Protein AF-A0A7V4NHK3-F1 (afdb_monomer_lite)

Secondary structure (DSSP, 8-state):
-----SS-HHHHHHHHHHHHHHHHHHHHH-HHHHHHHHHHHHHHIIIIIIHHHHHHHHHHHHHHHHHHHTTHHHHHHHHHHHHHHHHHS--HHHHHHHHHHHHSS-GGGGGG--

Radius of gyration: 23.89 Å; chains: 1; bounding box: 49×42×53 Å

Structure (mmCIF, N/CA/C/O backbone):
data_AF-A0A7V4NHK3-F1
#
_entry.id   AF-A0A7V4NHK3-F1
#
loop_
_atom_site.group_PDB
_atom_site.id
_atom_site.type_symbol
_atom_site.label_atom_id
_atom_site.label_alt_id
_atom_site.label_comp_id
_atom_site.label_asym_id
_atom_site.label_entity_id
_atom_site.label_seq_id
_atom_site.pdbx_PDB_ins_code
_atom_site.Cartn_x
_atom_site.Cartn_y
_atom_site.Cartn_z
_atom_site.occupancy
_atom_site.B_iso_or_equiv
_atom_site.auth_seq_id
_atom_site.auth_comp_id
_atom_site.auth_asym_id
_atom_site.auth_atom_id
_atom_site.pdbx_PDB_model_num
ATOM 1 N N . MET A 1 1 ? 9.778 -30.495 5.369 1.00 47.47 1 MET A N 1
ATOM 2 C CA . MET A 1 1 ? 10.372 -29.774 4.220 1.00 47.47 1 MET A CA 1
ATOM 3 C C . MET A 1 1 ? 10.724 -30.789 3.144 1.00 47.47 1 MET A C 1
ATOM 5 O O . MET A 1 1 ? 11.642 -31.572 3.350 1.00 47.47 1 MET A O 1
ATOM 9 N N . GLN A 1 2 ? 9.967 -30.853 2.046 1.00 50.69 2 GLN A N 1
ATOM 10 C CA . GLN A 1 2 ? 10.333 -31.721 0.923 1.00 50.69 2 GLN A CA 1
ATOM 11 C C . GLN A 1 2 ? 11.611 -31.184 0.262 1.00 50.69 2 GLN A C 1
ATOM 13 O O . GLN A 1 2 ? 11.675 -30.008 -0.092 1.00 50.69 2 GLN A O 1
ATOM 18 N N . LYS A 1 3 ? 12.634 -32.033 0.110 1.00 57.00 3 LYS A N 1
ATOM 19 C CA . LYS A 1 3 ? 13.833 -31.723 -0.680 1.00 57.00 3 LYS A CA 1
ATOM 20 C C . LYS A 1 3 ? 13.435 -31.699 -2.158 1.00 57.00 3 LYS A C 1
ATOM 22 O O . LYS A 1 3 ? 13.491 -32.724 -2.830 1.00 57.00 3 LYS A O 1
ATOM 27 N N . LYS A 1 4 ? 12.980 -30.545 -2.652 1.00 59.25 4 LYS A N 1
ATOM 28 C CA . LYS A 1 4 ? 12.756 -30.335 -4.086 1.00 59.25 4 LYS A CA 1
ATOM 29 C C . LYS A 1 4 ? 14.106 -30.471 -4.794 1.00 59.25 4 LYS A C 1
ATOM 31 O O . LYS A 1 4 ? 15.081 -29.850 -4.376 1.00 59.25 4 LYS A O 1
ATOM 36 N N . HIS A 1 5 ? 14.175 -31.320 -5.819 1.00 62.62 5 HIS A N 1
ATOM 37 C CA . HIS A 1 5 ? 15.389 -31.476 -6.616 1.00 62.62 5 HIS A CA 1
ATOM 38 C C . HIS A 1 5 ? 15.764 -30.111 -7.212 1.00 62.62 5 HIS A C 1
ATOM 40 O O . HIS A 1 5 ? 14.918 -29.455 -7.821 1.00 62.62 5 HIS A O 1
ATOM 46 N N . ILE A 1 6 ? 17.009 -29.675 -6.995 1.00 68.38 6 ILE A N 1
ATOM 47 C CA . ILE A 1 6 ? 17.495 -28.328 -7.351 1.00 68.38 6 ILE A CA 1
ATOM 48 C C . ILE A 1 6 ? 17.290 -28.064 -8.853 1.00 68.38 6 ILE A C 1
ATOM 50 O O . ILE A 1 6 ? 16.865 -26.983 -9.250 1.00 68.38 6 ILE A O 1
ATOM 54 N N . PHE A 1 7 ? 17.486 -29.100 -9.670 1.00 76.06 7 PHE A N 1
ATOM 55 C CA . PHE A 1 7 ? 17.197 -29.103 -11.100 1.00 76.06 7 PHE A CA 1
ATOM 56 C C . PHE A 1 7 ? 15.920 -29.904 -11.381 1.00 76.06 7 PHE A C 1
ATOM 58 O O . PHE A 1 7 ? 15.977 -31.057 -11.805 1.00 76.06 7 PHE A O 1
ATOM 65 N N . SER A 1 8 ? 14.760 -29.324 -11.076 1.00 85.88 8 SER A N 1
ATOM 66 C CA . SER A 1 8 ? 13.460 -29.841 -11.526 1.00 85.88 8 SER A CA 1
ATOM 67 C C . SER A 1 8 ? 13.103 -29.231 -12.884 1.00 85.88 8 SER A C 1
ATOM 69 O O . SER A 1 8 ? 13.405 -28.062 -13.130 1.00 85.88 8 SER A O 1
ATOM 71 N N . LEU A 1 9 ? 12.417 -29.988 -13.748 1.00 88.62 9 LEU A N 1
ATOM 72 C CA . LEU A 1 9 ? 11.876 -29.467 -15.011 1.00 88.62 9 LEU A CA 1
ATOM 73 C C . LEU A 1 9 ? 10.970 -28.250 -14.780 1.00 88.62 9 LEU A C 1
ATOM 75 O O . LEU A 1 9 ? 11.018 -27.297 -15.549 1.00 88.62 9 LEU A O 1
ATOM 79 N N . GLU A 1 10 ? 10.217 -28.234 -13.678 1.00 89.69 10 GLU A N 1
ATOM 80 C CA . GLU A 1 10 ? 9.383 -27.093 -13.284 1.00 89.69 10 GLU A CA 1
ATOM 81 C C . GLU A 1 10 ? 10.200 -25.807 -13.109 1.00 89.69 10 GLU A C 1
ATOM 83 O O . GLU A 1 10 ? 9.762 -24.738 -13.524 1.00 89.69 10 GLU A O 1
ATOM 88 N N . SER A 1 11 ? 11.398 -25.907 -12.520 1.00 89.88 11 SER A N 1
ATOM 89 C CA . SER A 1 11 ? 12.278 -24.756 -12.291 1.00 89.88 11 SER A CA 1
ATOM 90 C C . SER A 1 11 ? 12.800 -24.188 -13.612 1.00 89.88 11 SER A C 1
ATOM 92 O O . SER A 1 11 ? 12.864 -22.972 -13.771 1.00 89.88 11 SER A O 1
ATOM 94 N N . PHE A 1 12 ? 13.129 -25.054 -14.576 1.00 92.31 12 PHE A N 1
ATOM 95 C CA . PHE A 1 12 ? 13.555 -24.632 -15.913 1.00 92.31 12 PHE A CA 1
ATOM 96 C C . PHE A 1 12 ? 12.419 -23.996 -16.710 1.00 92.31 12 PHE A C 1
ATOM 98 O O . PHE A 1 12 ? 12.619 -22.947 -17.319 1.00 92.31 12 PHE A O 1
ATOM 105 N N . VAL A 1 13 ? 11.225 -24.595 -16.679 1.00 95.12 13 VAL A N 1
ATOM 106 C CA . VAL A 1 13 ? 10.043 -24.046 -17.359 1.00 95.12 13 VAL A CA 1
ATOM 107 C C . VAL A 1 13 ? 9.672 -22.689 -16.765 1.00 95.12 13 VAL A C 1
ATOM 109 O O . VAL A 1 13 ? 9.484 -21.731 -17.511 1.00 95.12 13 VAL A O 1
ATOM 112 N N . PHE A 1 14 ? 9.637 -22.568 -15.436 1.00 94.00 14 PHE A N 1
ATOM 113 C CA . PHE A 1 14 ? 9.379 -21.294 -14.763 1.00 94.00 14 PHE A CA 1
ATOM 114 C C . PHE A 1 14 ? 10.412 -20.228 -15.146 1.00 94.00 14 PHE A C 1
ATOM 116 O O . PHE A 1 14 ? 10.038 -19.118 -15.519 1.00 94.00 14 PHE A O 1
ATOM 123 N N . LEU A 1 15 ? 11.704 -20.571 -15.120 1.00 94.50 15 LEU A N 1
ATOM 124 C CA . LEU A 1 15 ? 12.769 -19.644 -15.497 1.00 94.50 15 LEU A CA 1
ATOM 125 C C . LEU A 1 15 ? 12.636 -19.188 -16.957 1.00 94.50 15 LEU A C 1
ATOM 127 O O . LEU A 1 15 ? 12.754 -17.997 -17.231 1.00 94.50 15 LEU A O 1
ATOM 131 N N . ALA A 1 16 ? 12.346 -20.108 -17.882 1.00 96.19 16 ALA A N 1
ATOM 132 C CA . ALA A 1 16 ? 12.139 -19.778 -19.289 1.00 96.19 16 ALA A CA 1
ATOM 133 C C . ALA A 1 16 ? 10.959 -18.812 -19.477 1.00 96.19 16 ALA A C 1
ATOM 135 O O . ALA A 1 16 ? 11.095 -17.812 -20.179 1.00 96.19 16 ALA A O 1
ATOM 136 N N . VAL A 1 17 ? 9.832 -19.056 -18.799 1.00 97.25 17 VAL A N 1
ATOM 137 C CA . VAL A 1 17 ? 8.654 -18.173 -18.840 1.00 97.25 17 VAL A CA 1
ATOM 138 C C . VAL A 1 17 ? 8.983 -16.783 -18.297 1.00 97.25 17 VAL A C 1
ATOM 140 O O . VAL A 1 17 ? 8.635 -15.788 -18.930 1.00 97.25 17 VAL A O 1
ATOM 143 N N . VAL A 1 18 ? 9.685 -16.694 -17.165 1.00 96.50 18 VAL A N 1
ATOM 144 C CA . VAL A 1 18 ? 10.078 -15.409 -16.564 1.00 96.50 18 VAL A CA 1
ATOM 145 C C . VAL A 1 18 ? 11.027 -14.633 -17.479 1.00 96.50 18 VAL A C 1
ATOM 147 O O . VAL A 1 18 ? 10.837 -13.434 -17.683 1.00 96.50 18 VAL A O 1
ATOM 150 N N . ILE A 1 19 ? 12.020 -15.301 -18.072 1.00 96.44 19 ILE A N 1
ATOM 151 C CA . ILE A 1 19 ? 12.947 -14.661 -19.015 1.00 96.44 19 ILE A CA 1
ATOM 152 C C . ILE A 1 19 ? 12.186 -14.144 -20.233 1.00 96.44 19 ILE A C 1
ATOM 154 O O . ILE A 1 19 ? 12.372 -12.988 -20.601 1.00 96.44 19 ILE A O 1
ATOM 158 N N . ILE A 1 20 ? 11.309 -14.957 -20.830 1.00 97.06 20 ILE A N 1
ATOM 159 C CA . ILE A 1 20 ? 10.499 -14.543 -21.983 1.00 97.06 20 ILE A CA 1
ATOM 160 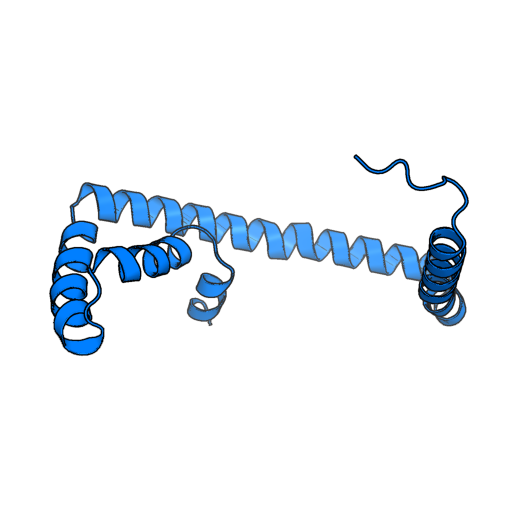C C . ILE A 1 20 ? 9.629 -13.341 -21.613 1.00 97.06 20 ILE A C 1
ATOM 162 O O . ILE A 1 20 ? 9.606 -12.365 -22.357 1.00 97.06 20 ILE A O 1
ATOM 166 N N . PHE A 1 21 ? 8.973 -13.368 -20.451 1.00 95.62 21 PHE A N 1
ATOM 167 C CA . PHE A 1 21 ? 8.144 -12.265 -19.971 1.00 95.62 21 PHE A CA 1
ATOM 168 C C . PHE A 1 21 ? 8.915 -10.941 -19.945 1.00 95.62 21 PHE A C 1
ATOM 170 O O . PHE A 1 21 ? 8.480 -9.973 -20.565 1.00 95.62 21 PHE A O 1
ATOM 177 N N . PHE A 1 22 ? 10.086 -10.899 -19.302 1.00 93.62 22 PHE A N 1
ATOM 178 C CA . PHE A 1 22 ? 10.906 -9.683 -19.256 1.00 93.62 22 PHE A CA 1
ATOM 179 C C . PHE A 1 22 ? 11.528 -9.327 -20.611 1.00 93.62 22 PHE A C 1
ATOM 181 O O . PHE A 1 22 ? 11.660 -8.144 -20.936 1.00 93.62 22 PHE A O 1
ATOM 188 N N . TRP A 1 23 ? 11.869 -10.329 -21.423 1.00 95.12 23 TRP A N 1
ATOM 189 C CA . TRP A 1 23 ? 12.423 -10.128 -22.758 1.00 95.12 23 TRP A CA 1
ATOM 190 C C . TRP A 1 23 ? 11.464 -9.352 -23.654 1.00 95.12 23 TRP A C 1
ATOM 192 O O . TRP A 1 23 ? 11.920 -8.464 -24.368 1.00 95.12 23 TRP A O 1
ATOM 202 N N . VAL A 1 24 ? 10.152 -9.626 -23.611 1.00 95.88 24 VAL A N 1
ATOM 203 C CA . VAL A 1 24 ? 9.168 -8.893 -24.433 1.00 95.88 24 VAL A CA 1
ATOM 204 C C . VAL A 1 24 ? 9.273 -7.384 -24.197 1.00 95.88 24 VAL A C 1
ATOM 206 O O . VAL A 1 24 ? 9.327 -6.615 -25.154 1.00 95.88 24 VAL A O 1
ATOM 209 N N . PHE A 1 25 ? 9.381 -6.950 -22.940 1.00 93.94 25 PHE A N 1
ATOM 210 C CA . PHE A 1 25 ? 9.544 -5.532 -22.623 1.00 93.94 25 PHE A CA 1
ATOM 211 C C . PHE A 1 25 ? 10.897 -5.008 -23.106 1.00 93.94 25 PHE A C 1
ATOM 213 O O . PHE A 1 25 ? 10.951 -4.016 -23.827 1.00 93.94 25 PHE A O 1
ATOM 220 N N . ILE A 1 26 ? 11.994 -5.696 -22.788 1.00 95.12 26 ILE A N 1
ATOM 221 C CA . ILE A 1 26 ? 13.338 -5.261 -23.200 1.00 95.12 26 ILE A CA 1
ATOM 222 C C . ILE A 1 26 ? 13.457 -5.170 -24.731 1.00 95.12 26 ILE A C 1
ATOM 224 O O . ILE A 1 26 ? 14.097 -4.249 -25.229 1.00 95.12 26 ILE A O 1
ATOM 228 N N . PHE A 1 27 ? 12.816 -6.070 -25.478 1.00 96.06 27 PHE A N 1
ATOM 229 C CA . PHE A 1 27 ? 12.827 -6.081 -26.941 1.00 96.06 27 PHE A CA 1
ATOM 230 C C . PHE A 1 27 ? 12.062 -4.898 -27.549 1.00 96.06 27 PHE A C 1
ATOM 232 O O . PHE A 1 27 ? 12.519 -4.323 -28.532 1.00 96.06 27 PHE A O 1
ATOM 239 N N . VAL A 1 28 ? 10.924 -4.508 -26.964 1.00 95.12 28 VAL A N 1
ATOM 240 C CA . VAL A 1 28 ? 10.084 -3.418 -27.494 1.00 95.12 28 VAL A CA 1
ATOM 241 C C . VAL A 1 28 ? 10.631 -2.036 -27.133 1.00 95.12 28 VAL A C 1
ATOM 243 O O . VAL A 1 28 ? 10.657 -1.147 -27.979 1.00 95.12 28 VAL A O 1
ATOM 246 N N . MET A 1 29 ? 11.050 -1.829 -25.882 1.00 92.88 29 MET A N 1
ATOM 247 C CA . MET A 1 29 ? 11.427 -0.499 -25.367 1.00 92.88 29 MET A CA 1
ATOM 248 C C . MET A 1 29 ? 12.934 -0.323 -25.122 1.00 92.88 29 MET A C 1
ATOM 250 O O . MET A 1 29 ? 13.387 0.801 -24.894 1.00 92.88 29 MET A O 1
ATOM 254 N N . GLY A 1 30 ? 13.729 -1.392 -25.208 1.00 94.69 30 GLY A N 1
ATOM 255 C CA . GLY A 1 30 ? 15.153 -1.386 -24.873 1.00 94.69 30 GLY A CA 1
ATOM 256 C C . GLY A 1 30 ? 15.403 -1.491 -23.364 1.00 94.69 30 GLY A C 1
ATOM 257 O O . GLY A 1 30 ? 14.596 -1.054 -22.542 1.00 94.69 30 GLY A O 1
ATOM 258 N N . SER A 1 31 ? 16.557 -2.046 -22.980 1.00 92.69 31 SER A N 1
ATOM 259 C CA . SER A 1 31 ? 16.908 -2.277 -21.569 1.00 92.69 31 SER A CA 1
ATOM 260 C C . SER A 1 31 ? 16.989 -0.980 -20.756 1.00 92.69 31 SER A C 1
ATOM 262 O O . SER A 1 31 ? 16.457 -0.915 -19.650 1.00 92.69 31 SER A O 1
ATOM 264 N N . ALA A 1 32 ? 17.590 0.077 -21.311 1.00 94.12 32 ALA A N 1
ATOM 265 C CA . ALA A 1 32 ? 17.747 1.359 -20.624 1.00 94.12 32 ALA A CA 1
ATOM 266 C C . ALA A 1 32 ? 16.396 2.010 -20.269 1.00 94.12 32 ALA A C 1
ATOM 268 O O . ALA A 1 32 ? 16.196 2.436 -19.132 1.00 94.12 32 ALA A O 1
ATOM 269 N N . ASN A 1 33 ? 15.447 2.048 -21.211 1.00 94.69 33 ASN A 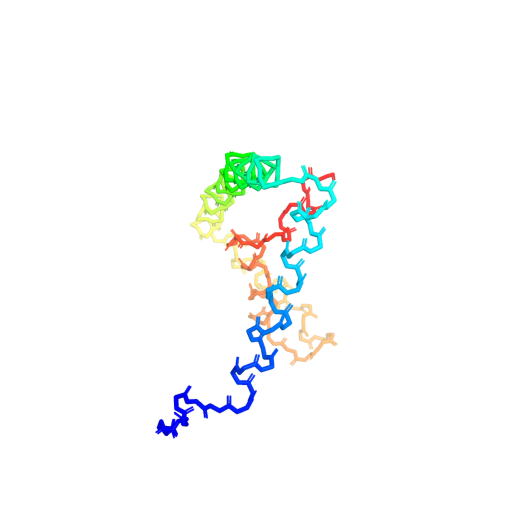N 1
ATOM 270 C CA . ASN A 1 33 ? 14.127 2.631 -20.959 1.00 94.69 33 ASN A CA 1
ATOM 271 C C . ASN A 1 33 ? 13.276 1.741 -20.048 1.00 94.69 33 ASN A C 1
ATOM 273 O O . ASN A 1 33 ? 12.573 2.267 -19.190 1.00 94.69 33 ASN A O 1
ATOM 277 N N . PHE A 1 34 ? 13.373 0.413 -20.180 1.00 95.25 34 PHE A N 1
ATOM 278 C CA . PHE A 1 34 ? 12.692 -0.530 -19.292 1.00 95.25 34 PHE A CA 1
ATOM 279 C C . PHE A 1 34 ? 13.054 -0.288 -17.818 1.00 95.25 34 PHE A C 1
ATOM 281 O O . PHE A 1 34 ? 12.170 -0.072 -16.987 1.00 95.25 34 PHE A O 1
ATOM 288 N N . PHE A 1 35 ? 14.353 -0.241 -17.499 1.00 94.94 35 PHE A N 1
ATO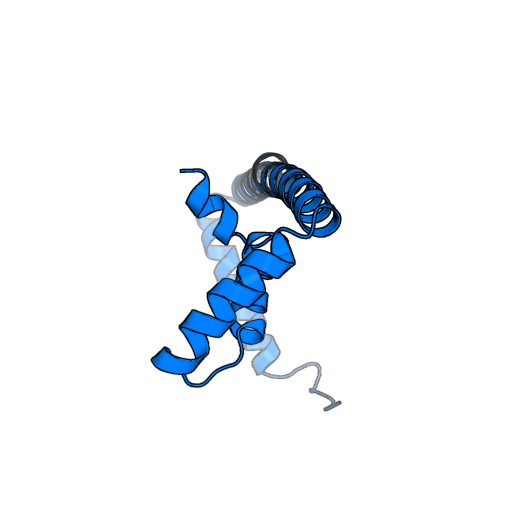M 289 C CA . PHE A 1 35 ? 14.804 0.027 -16.131 1.00 94.94 35 PHE A CA 1
ATOM 290 C C . PHE A 1 35 ? 14.469 1.447 -15.673 1.00 94.94 35 PHE A C 1
ATOM 292 O O . PHE A 1 35 ? 14.085 1.631 -14.521 1.00 94.94 35 PHE A O 1
ATOM 299 N N . LYS A 1 36 ? 14.554 2.448 -16.559 1.00 96.19 36 LYS A N 1
ATOM 300 C CA . LYS A 1 36 ? 14.168 3.826 -16.228 1.00 96.19 36 LYS A CA 1
ATOM 301 C C . LYS A 1 36 ? 12.699 3.915 -15.808 1.00 96.19 36 LYS A C 1
ATOM 303 O O . LYS A 1 36 ? 12.407 4.532 -14.787 1.00 96.19 36 LYS A O 1
ATOM 308 N N . THR A 1 37 ? 11.793 3.287 -16.558 1.00 95.31 37 THR A N 1
ATOM 309 C CA . THR A 1 37 ? 10.362 3.255 -16.227 1.00 95.31 37 THR A CA 1
ATOM 310 C C . THR A 1 37 ? 10.119 2.512 -14.920 1.00 95.31 37 THR A C 1
ATOM 312 O O . THR A 1 37 ? 9.449 3.051 -14.048 1.00 95.31 37 THR A O 1
ATOM 315 N N . LEU A 1 38 ? 10.722 1.330 -14.734 1.00 95.25 38 LEU A N 1
ATOM 316 C CA . LEU A 1 38 ? 10.609 0.581 -13.477 1.00 95.25 38 LEU A CA 1
ATOM 317 C C . LEU A 1 38 ? 11.027 1.414 -12.263 1.00 95.25 38 LEU A C 1
ATOM 319 O O . LEU A 1 38 ? 10.301 1.460 -11.273 1.00 95.25 38 LEU A O 1
ATOM 323 N N . MET A 1 39 ? 12.177 2.085 -12.346 1.00 96.31 39 MET A N 1
ATOM 324 C CA . MET A 1 39 ? 12.692 2.907 -11.251 1.00 96.31 39 MET A CA 1
ATOM 325 C C . MET A 1 39 ? 11.804 4.122 -10.991 1.00 96.31 39 MET A C 1
ATOM 327 O O . MET A 1 39 ? 11.505 4.413 -9.836 1.00 96.31 39 MET A O 1
ATOM 331 N N . ALA A 1 40 ? 11.338 4.801 -12.042 1.00 96.69 40 ALA A N 1
ATOM 332 C CA . ALA A 1 40 ? 10.439 5.943 -11.905 1.00 96.69 40 ALA A CA 1
ATOM 333 C C . ALA A 1 40 ? 9.103 5.542 -11.261 1.00 96.69 40 ALA A C 1
ATOM 335 O O . ALA A 1 40 ? 8.658 6.202 -10.327 1.00 96.69 40 ALA A O 1
ATOM 336 N N . THR A 1 41 ? 8.496 4.436 -11.700 1.00 96.00 41 THR A N 1
ATOM 337 C CA . THR A 1 41 ? 7.235 3.935 -11.136 1.00 96.00 41 THR A CA 1
ATOM 338 C C . THR A 1 41 ? 7.403 3.465 -9.694 1.00 96.00 41 THR A C 1
ATOM 340 O O . THR A 1 41 ? 6.573 3.791 -8.851 1.00 96.00 41 THR A O 1
ATOM 343 N N . ALA A 1 42 ? 8.475 2.733 -9.379 1.00 96.38 42 ALA A N 1
ATOM 344 C CA . ALA A 1 42 ? 8.739 2.298 -8.009 1.00 96.38 42 ALA A CA 1
ATOM 345 C C . ALA A 1 42 ? 8.959 3.492 -7.071 1.00 96.38 42 ALA A C 1
ATOM 347 O O . ALA A 1 42 ? 8.423 3.517 -5.965 1.00 96.38 42 ALA A O 1
ATOM 348 N N . HIS A 1 43 ? 9.708 4.497 -7.526 1.00 96.50 43 HIS A N 1
ATOM 349 C CA . HIS A 1 43 ? 9.936 5.723 -6.773 1.00 96.50 43 HIS A CA 1
ATOM 350 C C . HIS A 1 43 ? 8.639 6.512 -6.554 1.00 96.50 43 HIS A C 1
ATOM 352 O O . HIS A 1 43 ? 8.399 6.976 -5.446 1.00 96.50 43 HIS A O 1
ATOM 358 N N . ASP A 1 44 ? 7.788 6.632 -7.574 1.00 95.44 44 ASP A N 1
ATOM 359 C CA . ASP A 1 44 ? 6.488 7.304 -7.476 1.00 95.44 44 ASP A CA 1
ATOM 360 C C . ASP A 1 44 ? 5.529 6.588 -6.512 1.00 95.44 44 ASP A C 1
ATOM 362 O O . ASP A 1 44 ? 4.947 7.213 -5.626 1.00 95.44 44 ASP A O 1
ATOM 366 N N . LEU A 1 45 ? 5.436 5.258 -6.600 1.00 95.25 45 LEU A N 1
ATOM 367 C CA . LEU A 1 45 ? 4.668 4.448 -5.652 1.00 95.25 45 LEU A CA 1
ATOM 368 C C . LEU A 1 45 ? 5.173 4.642 -4.222 1.00 95.25 45 LEU A C 1
ATOM 370 O O . LEU A 1 45 ? 4.375 4.819 -3.305 1.00 95.25 45 LEU A O 1
ATOM 374 N N . LEU A 1 46 ? 6.488 4.647 -4.017 1.00 94.25 46 LEU A N 1
ATOM 375 C CA . LEU A 1 46 ? 7.062 4.830 -2.690 1.00 94.25 46 LEU A CA 1
ATOM 376 C C . LEU A 1 46 ? 6.795 6.248 -2.169 1.00 94.25 46 LEU A C 1
ATOM 378 O O . LEU A 1 46 ? 6.245 6.403 -1.081 1.00 94.25 46 LEU A O 1
ATOM 382 N N . LEU A 1 47 ? 7.139 7.281 -2.942 1.00 95.31 47 LEU A N 1
ATOM 383 C CA . LEU A 1 47 ? 7.037 8.666 -2.487 1.00 95.31 47 LEU A CA 1
ATOM 384 C C . LEU A 1 47 ? 5.599 9.160 -2.368 1.00 95.31 47 LEU A C 1
ATOM 386 O O . LEU A 1 47 ? 5.251 9.774 -1.366 1.00 95.31 47 LEU A O 1
ATOM 390 N N . ASN A 1 48 ? 4.767 8.907 -3.370 1.00 90.00 48 ASN A N 1
ATOM 391 C CA . ASN A 1 48 ? 3.435 9.495 -3.428 1.00 90.00 48 ASN A CA 1
ATOM 392 C C . ASN A 1 48 ? 2.370 8.559 -2.872 1.00 90.00 48 ASN A C 1
ATOM 394 O O . ASN A 1 48 ? 1.446 9.028 -2.223 1.00 90.00 48 ASN A O 1
ATOM 398 N N . THR A 1 49 ? 2.488 7.245 -3.078 1.00 90.12 49 THR A N 1
ATOM 399 C CA . THR A 1 49 ? 1.448 6.311 -2.617 1.00 90.12 49 THR A CA 1
ATOM 400 C C . THR A 1 49 ? 1.707 5.839 -1.190 1.00 90.12 49 THR A C 1
ATOM 402 O O . THR A 1 49 ? 0.840 5.990 -0.332 1.00 90.12 49 THR A O 1
ATOM 405 N N . VAL A 1 50 ? 2.898 5.311 -0.893 1.00 91.06 50 VAL A N 1
ATOM 406 C CA . VAL A 1 50 ? 3.192 4.743 0.435 1.00 91.06 50 VAL A CA 1
ATOM 407 C C . VAL A 1 50 ? 3.198 5.823 1.514 1.00 91.06 50 VAL A C 1
ATOM 409 O O . VAL A 1 50 ? 2.540 5.639 2.534 1.00 91.06 50 VAL A O 1
ATOM 412 N N . PHE A 1 51 ? 3.864 6.966 1.304 1.00 89.19 51 PHE A N 1
ATOM 413 C CA . PHE A 1 51 ? 3.828 8.045 2.304 1.00 89.19 51 PHE A CA 1
ATOM 414 C C . PHE A 1 51 ? 2.437 8.643 2.483 1.00 89.19 51 PHE A C 1
ATOM 416 O O . PHE A 1 51 ? 2.080 8.987 3.607 1.00 89.19 51 PHE A O 1
ATOM 423 N N . PHE A 1 52 ? 1.641 8.746 1.417 1.00 87.50 52 PHE A N 1
ATOM 424 C CA . PHE A 1 52 ? 0.261 9.206 1.538 1.00 87.50 52 PHE A CA 1
ATOM 425 C C . PHE A 1 52 ? -0.567 8.251 2.399 1.00 87.50 52 PHE A C 1
ATOM 427 O O . PHE A 1 52 ? -1.188 8.686 3.367 1.00 87.50 52 PHE A O 1
ATOM 434 N N . ILE A 1 53 ? -0.524 6.947 2.103 1.00 87.06 53 ILE A N 1
ATOM 435 C CA . ILE A 1 53 ? -1.236 5.935 2.894 1.00 87.06 53 ILE A CA 1
ATOM 436 C C . ILE A 1 53 ? -0.740 5.950 4.341 1.00 87.06 53 ILE A C 1
ATOM 438 O O . ILE A 1 53 ? -1.554 5.904 5.254 1.00 87.06 53 ILE A O 1
ATOM 442 N N . MET A 1 54 ? 0.569 6.088 4.563 1.00 89.44 54 MET A N 1
ATOM 443 C CA . MET A 1 54 ? 1.145 6.181 5.904 1.00 89.44 54 MET A CA 1
ATOM 444 C C . MET A 1 54 ? 0.683 7.436 6.658 1.00 89.44 54 MET A C 1
ATOM 446 O O . MET A 1 54 ? 0.397 7.363 7.848 1.00 89.44 54 MET A O 1
ATOM 450 N N . ALA A 1 55 ? 0.588 8.590 6.000 1.00 88.88 55 ALA A N 1
ATOM 451 C CA . ALA A 1 55 ? 0.081 9.803 6.638 1.00 88.88 55 ALA A CA 1
ATOM 452 C C . ALA A 1 55 ? -1.388 9.640 7.054 1.00 88.88 55 ALA A C 1
ATOM 454 O O . ALA A 1 55 ? -1.755 9.996 8.174 1.00 88.88 55 ALA A O 1
ATOM 455 N N . VAL A 1 56 ? -2.214 9.055 6.180 1.00 85.56 56 VAL A N 1
ATOM 456 C CA . VAL A 1 56 ? -3.616 8.744 6.492 1.00 85.56 56 VAL A CA 1
ATOM 457 C C . VAL A 1 56 ? -3.699 7.761 7.658 1.00 85.56 56 VAL A C 1
ATOM 459 O O . VAL A 1 56 ? -4.407 8.049 8.615 1.00 85.56 56 VAL A O 1
ATOM 462 N N . ALA A 1 57 ? -2.920 6.682 7.616 1.00 84.88 57 ALA A N 1
ATOM 463 C CA . ALA A 1 57 ? -2.809 5.673 8.666 1.00 84.88 57 ALA A CA 1
ATOM 464 C C . ALA A 1 57 ? -2.498 6.267 10.048 1.00 84.88 57 ALA A C 1
ATOM 466 O O . ALA A 1 57 ? -3.174 5.994 11.041 1.00 84.88 57 ALA A O 1
ATOM 467 N N . VAL A 1 58 ? -1.502 7.156 10.112 1.00 88.38 58 VAL A N 1
ATOM 468 C CA . VAL A 1 58 ? -1.119 7.840 11.355 1.00 88.38 58 VAL A CA 1
ATOM 469 C C . VAL A 1 58 ? -2.266 8.706 11.882 1.00 88.38 58 VAL A C 1
ATOM 471 O O . VAL A 1 58 ? -2.548 8.681 13.081 1.00 88.38 58 VAL A O 1
ATOM 474 N N . LEU A 1 59 ? -2.957 9.446 11.009 1.00 87.81 59 LEU A N 1
ATOM 475 C CA . LEU A 1 59 ? -4.095 10.280 11.405 1.00 87.81 59 LEU A CA 1
ATOM 476 C C . LEU A 1 59 ? -5.290 9.442 11.873 1.00 87.81 59 LEU A C 1
ATOM 478 O O . LEU A 1 59 ? -5.882 9.747 12.909 1.00 87.81 59 LEU A O 1
ATOM 482 N N . THR A 1 60 ? -5.643 8.384 11.142 1.00 83.56 60 THR A N 1
ATOM 483 C CA . THR A 1 60 ? -6.766 7.502 11.487 1.00 83.56 60 THR A CA 1
ATOM 484 C C . THR A 1 60 ? -6.485 6.721 12.759 1.00 83.56 60 THR A C 1
ATOM 486 O O . THR A 1 60 ? -7.370 6.623 13.606 1.00 83.56 60 THR A O 1
ATOM 489 N N . GLY A 1 61 ? -5.252 6.250 12.950 1.00 84.94 61 GLY A N 1
ATOM 490 C CA . GLY A 1 61 ? -4.811 5.594 14.178 1.00 84.94 61 GLY A CA 1
ATOM 491 C C . GLY A 1 61 ? -4.859 6.528 15.389 1.00 84.94 61 GLY A C 1
ATOM 492 O O . GLY A 1 61 ? -5.403 6.158 16.431 1.00 84.94 61 GLY A O 1
ATOM 493 N N . ALA A 1 62 ? -4.373 7.766 15.250 1.00 88.12 62 ALA A N 1
ATOM 494 C CA . ALA A 1 62 ? -4.450 8.769 16.315 1.00 88.12 62 ALA A CA 1
ATOM 495 C C . ALA A 1 62 ? -5.906 9.118 16.671 1.00 88.12 62 ALA A C 1
ATOM 497 O O . ALA A 1 62 ? -6.269 9.167 17.848 1.00 88.12 62 ALA A O 1
ATOM 498 N N . PHE A 1 63 ? -6.762 9.301 15.663 1.00 87.31 63 PHE A N 1
ATOM 499 C CA . PHE A 1 63 ? -8.187 9.559 15.866 1.00 87.31 63 PHE A CA 1
ATOM 500 C C . PHE A 1 63 ? -8.899 8.373 16.529 1.00 87.31 63 PHE A C 1
ATOM 502 O O . PHE A 1 63 ? -9.660 8.564 17.477 1.00 87.31 63 PHE A O 1
ATOM 509 N N . ALA A 1 64 ? -8.619 7.144 16.091 1.00 84.69 64 ALA A N 1
ATOM 510 C CA . ALA A 1 64 ? -9.174 5.939 16.695 1.00 84.69 64 ALA A CA 1
ATOM 511 C C . ALA A 1 64 ? -8.777 5.820 18.172 1.00 84.69 64 ALA A C 1
ATOM 513 O O . ALA A 1 64 ? -9.640 5.548 19.005 1.00 84.69 64 ALA A O 1
ATOM 514 N N . SER A 1 65 ? -7.514 6.095 18.518 1.00 86.69 65 SER A N 1
ATOM 515 C CA . SER A 1 65 ? -7.052 6.112 19.914 1.00 86.69 65 SER A CA 1
ATOM 516 C C . SER A 1 65 ? -7.864 7.082 20.775 1.00 86.69 65 SER A C 1
ATOM 518 O O . SER A 1 65 ? -8.259 6.733 21.886 1.00 86.69 65 SER A O 1
ATOM 520 N N . LEU A 1 66 ? -8.181 8.266 20.245 1.00 91.38 66 LEU A N 1
ATOM 521 C CA . LEU A 1 66 ? -9.020 9.248 20.931 1.00 91.38 66 LEU A CA 1
ATOM 522 C C . LEU A 1 66 ? -10.449 8.713 21.132 1.00 91.38 66 LEU A C 1
ATOM 524 O O . LEU A 1 66 ? -10.989 8.780 22.233 1.00 91.38 66 LEU A O 1
ATOM 528 N N . LEU A 1 67 ? -11.058 8.109 20.105 1.00 89.62 67 LEU A N 1
ATOM 529 C CA . LEU A 1 67 ? -12.389 7.496 20.231 1.00 89.62 67 LEU A CA 1
ATOM 530 C C . LEU A 1 67 ? -12.433 6.370 21.277 1.00 89.62 67 LEU A C 1
ATOM 532 O O . LEU A 1 67 ? -13.460 6.190 21.941 1.00 89.62 67 LEU A O 1
ATOM 536 N N . TYR A 1 68 ? -11.347 5.606 21.412 1.00 87.38 68 TYR A N 1
ATOM 537 C CA . TYR A 1 68 ? -11.205 4.584 22.448 1.00 87.38 68 TYR A CA 1
ATOM 538 C C . TYR A 1 68 ? -11.147 5.205 23.847 1.00 87.38 68 TYR A C 1
ATOM 540 O O . TYR A 1 68 ? -11.852 4.732 24.738 1.00 87.38 68 TYR A O 1
ATOM 548 N N . GLU A 1 69 ? -10.371 6.275 24.031 1.00 92.31 69 GLU A N 1
ATOM 549 C CA . GLU A 1 69 ? -10.198 6.947 25.325 1.00 92.31 69 GLU A CA 1
ATOM 550 C C . GLU A 1 69 ? -11.507 7.547 25.858 1.00 92.31 69 GLU A C 1
ATOM 552 O O . GLU A 1 69 ? -11.844 7.374 27.028 1.00 92.31 69 GLU A O 1
ATOM 557 N N . PHE A 1 70 ? -12.312 8.162 24.988 1.00 94.00 70 PHE A N 1
ATOM 558 C CA . PHE A 1 70 ? -13.624 8.706 25.363 1.00 94.00 70 PHE A CA 1
ATOM 559 C C . PHE A 1 70 ? -14.750 7.655 25.400 1.00 94.00 70 PHE A C 1
ATOM 561 O O . PHE A 1 70 ? -15.915 7.998 25.603 1.00 94.00 70 PHE A O 1
ATOM 568 N N . GLY A 1 71 ? -14.444 6.370 25.189 1.00 89.62 71 GLY A N 1
ATOM 569 C CA . GLY A 1 71 ? -15.420 5.278 25.260 1.00 89.62 71 GLY A CA 1
ATOM 570 C C . GLY A 1 71 ? -16.436 5.243 24.111 1.00 89.62 71 GLY A C 1
ATOM 571 O O . GLY A 1 71 ? -17.372 4.445 24.147 1.00 89.62 71 GLY A O 1
ATOM 572 N N . ILE A 1 72 ? -16.255 6.049 23.062 1.00 90.19 72 ILE A N 1
ATOM 573 C CA . ILE A 1 72 ? -17.164 6.125 21.904 1.00 90.19 72 ILE A CA 1
ATOM 574 C C . ILE A 1 72 ? -17.212 4.778 21.172 1.00 90.19 72 ILE A C 1
ATOM 576 O O . ILE A 1 72 ? -18.267 4.336 20.717 1.00 90.19 72 ILE A O 1
ATOM 580 N N . VAL A 1 73 ? -16.092 4.056 21.137 1.00 87.25 73 VAL A N 1
ATOM 581 C CA . VAL A 1 73 ? -16.025 2.704 20.562 1.00 87.25 73 VAL A CA 1
ATOM 582 C C . VAL A 1 73 ? -16.970 1.725 21.274 1.00 87.25 73 VAL A C 1
ATOM 584 O O . VAL A 1 73 ? -17.578 0.868 20.631 1.00 87.25 73 VAL A O 1
ATOM 587 N N . HIS A 1 74 ? -17.168 1.874 22.587 1.00 88.31 74 HIS A N 1
ATOM 588 C CA . HIS A 1 74 ? -18.109 1.043 23.341 1.00 88.31 74 HIS A CA 1
ATOM 589 C C . HIS A 1 74 ? -19.566 1.302 22.927 1.00 88.31 74 HIS A C 1
ATOM 591 O O . HIS A 1 74 ? -20.367 0.370 22.847 1.00 88.31 74 HIS A O 1
ATOM 597 N N . TRP A 1 75 ? -19.899 2.552 22.595 1.00 91.12 75 TRP A N 1
ATOM 598 C CA . TRP A 1 75 ? -21.229 2.922 22.105 1.00 91.12 75 TRP A CA 1
ATOM 599 C C . TRP A 1 75 ? -21.503 2.296 20.739 1.00 91.12 75 TRP A C 1
ATOM 601 O O . TRP A 1 75 ? -22.583 1.752 20.509 1.00 91.12 75 TRP A O 1
ATOM 611 N N . ILE A 1 76 ? -20.501 2.312 19.856 1.00 88.75 76 ILE A N 1
ATOM 612 C CA . ILE A 1 76 ? -20.574 1.664 18.543 1.00 88.75 76 ILE A CA 1
ATOM 613 C C . ILE A 1 76 ? -20.774 0.152 18.707 1.00 88.75 76 ILE A C 1
ATOM 615 O O . ILE A 1 76 ? -21.648 -0.416 18.055 1.00 88.75 76 ILE A O 1
ATOM 619 N N . HIS A 1 77 ? -20.041 -0.494 19.619 1.00 88.44 77 HIS A N 1
ATOM 620 C CA . HIS A 1 77 ? -20.231 -1.915 19.923 1.00 88.44 77 HIS A CA 1
ATOM 621 C C . HIS A 1 77 ? -21.662 -2.222 20.396 1.00 88.44 77 HIS A C 1
ATOM 623 O O . HIS A 1 77 ? -22.272 -3.162 19.896 1.00 88.44 77 HIS A O 1
ATOM 629 N N . LEU A 1 78 ? -22.222 -1.432 21.318 1.00 90.12 78 LEU A N 1
ATOM 630 C CA . LEU A 1 78 ? -23.603 -1.594 21.799 1.00 90.12 78 LEU A CA 1
ATOM 631 C C . LEU A 1 78 ? -24.638 -1.448 20.676 1.00 90.12 78 LEU A C 1
ATOM 633 O O . LEU A 1 78 ? -25.580 -2.239 20.589 1.00 90.12 78 LEU A O 1
ATOM 637 N N . LEU A 1 79 ? -24.458 -0.449 19.811 1.00 90.75 79 LEU A N 1
ATOM 638 C CA . LEU A 1 79 ? -25.324 -0.217 18.658 1.00 90.75 79 LEU A CA 1
ATOM 639 C C . LEU A 1 79 ? -25.260 -1.394 17.675 1.00 90.75 79 LEU A C 1
ATOM 641 O O . LEU A 1 79 ? -26.296 -1.908 17.249 1.00 90.75 79 LEU A O 1
ATOM 645 N N . LEU A 1 80 ? -24.05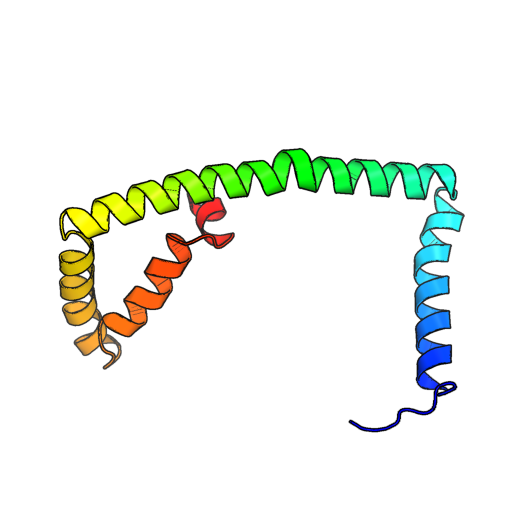1 -1.857 17.359 1.00 88.88 80 LEU A N 1
ATOM 646 C CA . LEU A 1 80 ? -23.832 -2.988 16.464 1.00 88.88 80 LEU A CA 1
ATOM 647 C C . LEU A 1 80 ? -24.327 -4.304 17.045 1.00 88.88 80 LEU A C 1
ATOM 649 O O . LEU A 1 80 ? -24.918 -5.083 16.311 1.00 88.88 80 LEU A O 1
ATOM 653 N N . ASP A 1 81 ? -24.134 -4.567 18.334 1.00 87.94 81 ASP A N 1
ATOM 654 C CA . ASP A 1 81 ? -24.612 -5.796 18.974 1.00 87.94 81 ASP A CA 1
ATOM 655 C C . ASP A 1 81 ? -26.146 -5.860 18.958 1.00 87.94 81 ASP A C 1
ATOM 657 O O . ASP A 1 81 ? -26.735 -6.910 18.693 1.00 87.94 81 ASP A O 1
ATOM 661 N N . ARG A 1 82 ? -26.812 -4.710 19.123 1.00 87.25 82 ARG A N 1
ATOM 662 C CA . ARG A 1 82 ? -28.269 -4.608 18.987 1.00 87.25 82 ARG A CA 1
ATOM 663 C C . ARG A 1 82 ? -28.761 -4.834 17.556 1.00 87.25 82 ARG A C 1
ATOM 665 O O . ARG A 1 82 ? -29.880 -5.310 17.390 1.00 87.25 82 ARG A O 1
ATOM 672 N N . LEU A 1 83 ? -27.958 -4.511 16.544 1.00 89.19 83 LEU A N 1
ATOM 673 C CA . LEU A 1 83 ? -28.307 -4.673 15.129 1.00 89.19 83 LEU A CA 1
ATOM 674 C C . LEU A 1 83 ? -27.947 -6.067 14.580 1.00 89.19 83 LEU A C 1
ATOM 676 O O . LEU A 1 83 ? -28.730 -6.680 13.858 1.00 89.19 83 LEU A O 1
ATOM 680 N N . MET A 1 84 ? -26.774 -6.586 14.941 1.00 88.50 84 MET A N 1
ATOM 681 C CA . MET A 1 84 ? -26.220 -7.852 14.448 1.00 88.50 84 MET A CA 1
ATOM 682 C C . MET A 1 84 ? -26.972 -9.067 14.989 1.00 88.50 84 MET A C 1
ATOM 684 O O . MET A 1 8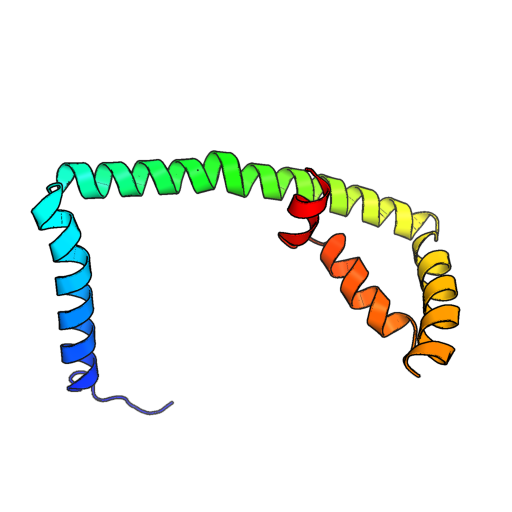4 ? -27.201 -10.019 14.243 1.00 88.50 84 MET A O 1
ATOM 688 N N . ARG A 1 85 ? -27.414 -9.035 16.252 1.00 83.50 85 ARG A N 1
ATOM 689 C CA . ARG A 1 85 ? -28.188 -10.132 16.853 1.00 83.50 85 ARG A CA 1
ATOM 690 C C . ARG A 1 85 ? -29.496 -10.439 16.107 1.00 83.50 85 ARG A C 1
ATOM 692 O O . ARG A 1 85 ? -29.694 -11.607 15.785 1.00 83.50 85 ARG A O 1
ATOM 699 N N . PRO A 1 86 ? -30.379 -9.467 15.801 1.00 86.62 86 PRO A N 1
ATOM 700 C CA . PRO A 1 86 ? -31.623 -9.755 15.086 1.00 86.62 86 PRO A CA 1
ATOM 701 C C . PRO A 1 86 ? -31.432 -10.033 13.590 1.00 86.62 86 PRO A C 1
ATOM 703 O O . PRO A 1 86 ? -32.209 -10.797 13.031 1.00 86.62 86 PRO A O 1
ATOM 706 N N . LEU A 1 87 ? -30.434 -9.431 12.934 1.00 89.06 87 LEU A N 1
ATOM 707 C CA . LEU A 1 87 ? -30.242 -9.596 11.487 1.00 89.06 87 LEU A CA 1
ATOM 708 C C . LEU A 1 87 ? -29.428 -10.840 11.120 1.00 89.06 87 LEU A C 1
ATOM 710 O O . LEU A 1 87 ? -29.730 -11.499 10.130 1.00 89.06 87 LEU A O 1
ATOM 714 N N . TYR A 1 88 ? -28.393 -11.145 11.903 1.00 85.75 88 TYR A N 1
ATOM 715 C CA . TYR A 1 88 ? -27.383 -12.144 11.549 1.00 85.75 88 TYR A CA 1
ATOM 716 C C . TYR A 1 88 ? -27.147 -13.194 12.640 1.00 85.75 88 TYR A C 1
ATOM 718 O O . TYR A 1 88 ? -26.412 -14.146 12.404 1.00 85.75 88 TYR A O 1
ATOM 726 N N . GLY A 1 89 ? -27.733 -13.044 13.835 1.00 86.69 89 GLY A N 1
ATOM 727 C CA . GLY A 1 89 ? -27.497 -13.961 14.957 1.00 86.69 89 GLY A CA 1
ATOM 728 C C . GLY A 1 89 ? -26.057 -13.934 15.487 1.00 86.69 89 GLY A C 1
ATOM 729 O O . GLY A 1 89 ? -25.638 -14.860 16.177 1.00 86.69 89 GLY A O 1
ATOM 730 N N . LEU A 1 90 ? -25.291 -12.890 15.156 1.00 86.62 90 LEU A N 1
ATOM 731 C CA . LEU A 1 90 ? -23.875 -12.753 15.497 1.00 86.62 90 LEU A CA 1
ATOM 732 C C . LEU A 1 90 ? -23.664 -11.674 16.571 1.00 86.62 90 LEU A C 1
ATOM 734 O O . LEU A 1 90 ? -24.420 -10.699 16.615 1.00 86.62 90 LEU A O 1
ATOM 738 N N . PRO A 1 91 ? -22.633 -11.810 17.426 1.00 82.12 91 PRO A N 1
ATOM 739 C CA . PRO A 1 91 ? -22.282 -10.777 18.393 1.00 82.12 91 PRO A CA 1
ATOM 740 C C . PRO A 1 91 ? -21.714 -9.538 17.687 1.00 82.12 91 PRO A C 1
ATOM 742 O O . PRO A 1 91 ? -21.006 -9.651 16.682 1.00 82.12 91 PRO A O 1
ATOM 745 N N . GLY A 1 92 ? -21.944 -8.351 18.254 1.00 79.81 92 GLY A N 1
ATOM 746 C CA . GLY A 1 92 ? -21.437 -7.074 17.724 1.00 79.81 92 GLY A CA 1
ATOM 747 C C . GLY A 1 92 ? -19.914 -7.030 17.532 1.00 79.81 92 GLY A C 1
ATOM 748 O O . GLY A 1 92 ? -19.415 -6.328 16.655 1.00 79.81 92 GLY A O 1
ATOM 749 N N . ILE A 1 93 ? -19.172 -7.856 18.277 1.00 79.31 93 ILE A N 1
ATOM 750 C CA . ILE A 1 93 ? -17.714 -8.031 18.174 1.00 79.31 93 ILE A CA 1
ATOM 751 C C . ILE A 1 93 ? -17.282 -8.465 16.758 1.00 79.31 93 ILE A C 1
ATOM 753 O O . ILE A 1 93 ? -16.219 -8.061 16.291 1.00 79.31 93 ILE A O 1
ATOM 757 N N . ALA A 1 94 ? -18.113 -9.225 16.035 1.00 81.62 94 ALA A N 1
ATOM 758 C CA . ALA A 1 94 ? -17.811 -9.641 14.663 1.00 81.62 94 ALA A CA 1
ATOM 759 C C . ALA A 1 94 ? -17.764 -8.444 13.693 1.00 81.62 94 ALA A C 1
ATOM 761 O O . ALA A 1 94 ? -16.866 -8.351 12.859 1.00 81.62 94 ALA A O 1
ATOM 762 N N . ALA A 1 95 ? -18.688 -7.489 13.842 1.00 81.56 95 ALA A N 1
ATOM 763 C CA . ALA A 1 95 ? -18.698 -6.255 13.054 1.00 81.56 95 ALA A CA 1
ATOM 764 C C . ALA A 1 95 ? -17.586 -5.284 13.488 1.00 81.56 95 ALA A C 1
ATOM 766 O O . ALA A 1 95 ? -17.019 -4.578 12.655 1.00 81.56 95 ALA A O 1
ATOM 767 N N . MET A 1 96 ? -17.211 -5.292 14.771 1.00 81.44 96 MET A N 1
ATOM 768 C CA . MET A 1 96 ? -16.095 -4.486 15.273 1.00 81.44 96 MET A CA 1
ATOM 769 C C . MET A 1 96 ? -14.752 -4.838 14.620 1.00 81.44 96 MET A C 1
ATOM 771 O O . MET A 1 96 ? -13.952 -3.934 14.410 1.00 81.44 96 MET A O 1
ATOM 775 N N . GLY A 1 97 ? -14.514 -6.100 14.237 1.00 78.44 97 GLY A N 1
ATOM 776 C CA . GLY A 1 97 ? -13.307 -6.493 13.489 1.00 78.44 97 GLY A CA 1
ATOM 777 C C . GLY A 1 97 ? -13.229 -5.905 12.070 1.00 78.44 97 GLY A C 1
ATOM 778 O O . GLY A 1 97 ? -12.146 -5.687 11.528 1.00 78.44 97 GLY A O 1
ATOM 779 N N . ILE A 1 98 ? -14.380 -5.597 11.468 1.00 78.06 98 ILE A N 1
ATOM 780 C CA . ILE A 1 98 ? -14.451 -4.910 10.171 1.00 78.06 98 ILE A CA 1
ATOM 781 C C . ILE A 1 98 ? -14.220 -3.410 10.371 1.00 78.06 98 ILE A C 1
ATOM 783 O O . ILE A 1 98 ? -13.459 -2.787 9.643 1.00 78.06 98 ILE A O 1
ATOM 787 N N . ILE A 1 99 ? -14.826 -2.812 11.395 1.00 78.56 99 ILE A N 1
ATOM 788 C CA . ILE A 1 99 ? -14.614 -1.389 11.689 1.00 78.56 99 ILE A CA 1
ATOM 789 C C . ILE A 1 99 ? -13.160 -1.113 12.085 1.00 78.56 99 ILE A C 1
ATOM 791 O O . ILE A 1 99 ? -12.584 -0.118 11.650 1.00 78.56 99 ILE A O 1
ATOM 795 N N . SER A 1 100 ? -12.534 -2.002 12.859 1.00 74.44 100 SER A N 1
ATOM 796 C CA . SER A 1 100 ? -11.132 -1.836 13.242 1.00 74.44 100 SER A CA 1
ATOM 797 C C . SER A 1 100 ? -10.202 -1.869 12.033 1.00 74.44 100 SER A C 1
ATOM 799 O O . SER A 1 100 ? -9.257 -1.096 12.003 1.00 74.44 100 SER A O 1
ATOM 801 N N . THR A 1 101 ? -10.488 -2.667 10.999 1.00 73.62 101 THR A N 1
ATOM 802 C CA . THR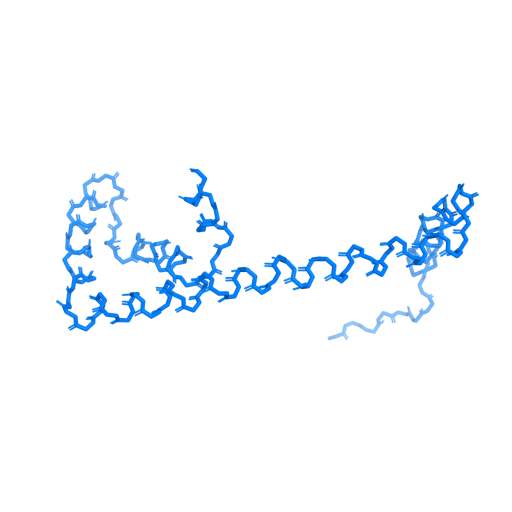 A 1 101 ? -9.694 -2.666 9.755 1.00 73.62 101 THR A CA 1
ATOM 803 C C . THR A 1 101 ? -9.885 -1.401 8.921 1.00 73.62 101 THR A C 1
ATOM 805 O O . THR A 1 101 ? -8.951 -0.994 8.236 1.00 73.62 101 THR A O 1
ATOM 808 N N . TYR A 1 102 ? -11.037 -0.729 9.014 1.00 68.81 102 TYR A N 1
ATOM 809 C CA . TYR A 1 102 ? -11.197 0.619 8.457 1.00 68.81 102 TYR A CA 1
ATOM 810 C C . TYR A 1 102 ? -10.393 1.672 9.229 1.00 68.81 102 TYR A C 1
ATOM 812 O O . TYR A 1 102 ? -9.897 2.607 8.612 1.00 68.81 102 TYR A O 1
ATOM 820 N N . PHE A 1 103 ? -10.225 1.523 10.546 1.00 67.38 103 PHE A N 1
ATOM 821 C CA . PHE A 1 103 ? -9.423 2.446 11.361 1.00 67.38 103 PHE A CA 1
ATOM 822 C C . PHE A 1 103 ? -7.915 2.136 11.396 1.00 67.38 103 PHE A C 1
ATOM 824 O O . PHE A 1 103 ? -7.136 3.019 11.742 1.00 67.38 103 PHE A O 1
ATOM 831 N N . SER A 1 104 ? -7.513 0.909 11.054 1.00 62.12 104 SER A N 1
ATOM 832 C CA . SER A 1 104 ? -6.175 0.340 11.287 1.00 62.12 104 SER A CA 1
ATOM 833 C C . SER A 1 104 ? -5.397 0.042 9.998 1.00 62.12 104 SER A C 1
ATOM 835 O O . SER A 1 104 ? -4.654 -0.932 9.950 1.00 62.12 104 SER A O 1
ATOM 837 N N . ASP A 1 105 ? -5.541 0.858 8.958 1.00 59.94 105 ASP A N 1
ATOM 838 C CA . ASP A 1 105 ? -4.690 0.796 7.754 1.00 59.94 105 ASP A CA 1
ATOM 839 C C . ASP A 1 105 ? -5.060 -0.307 6.751 1.00 59.94 105 ASP A C 1
ATOM 841 O O . ASP A 1 105 ? -4.275 -1.197 6.422 1.00 59.94 105 ASP A O 1
ATOM 845 N N . ASN A 1 106 ? -6.261 -0.214 6.182 1.00 60.88 106 ASN A N 1
ATOM 846 C CA . ASN A 1 106 ? -6.617 -0.935 4.960 1.00 60.88 106 ASN A CA 1
ATOM 847 C C . ASN A 1 106 ? -6.809 0.071 3.805 1.00 60.88 106 ASN A C 1
ATOM 849 O O . ASN A 1 106 ? -7.437 1.109 4.033 1.00 60.88 106 ASN A O 1
ATOM 853 N N . PRO A 1 107 ? -6.379 -0.218 2.554 1.00 53.91 107 PRO A N 1
ATOM 854 C CA . PRO A 1 107 ? -6.754 0.541 1.349 1.00 53.91 107 PRO A CA 1
ATOM 855 C C . PRO A 1 107 ? -8.245 0.923 1.232 1.00 53.91 107 PRO A C 1
ATOM 857 O O . PRO A 1 107 ? -8.586 1.839 0.489 1.00 53.91 107 PRO A O 1
ATOM 860 N N . ALA A 1 108 ? -9.135 0.280 1.992 1.00 57.88 108 ALA A N 1
ATOM 861 C CA . ALA A 1 108 ? -10.536 0.658 2.149 1.00 57.88 108 ALA A CA 1
ATOM 862 C C . ALA A 1 108 ? -10.772 2.098 2.665 1.00 57.88 108 ALA A C 1
ATOM 864 O O . ALA A 1 108 ? -11.778 2.697 2.287 1.00 57.88 108 ALA A O 1
ATOM 865 N N . ILE A 1 109 ? -9.864 2.694 3.458 1.00 59.28 109 ILE A N 1
ATOM 866 C CA . ILE A 1 109 ? -9.996 4.103 3.889 1.00 59.28 109 ILE A CA 1
ATOM 867 C C . ILE A 1 109 ? -9.849 5.077 2.707 1.00 59.28 109 ILE A C 1
ATOM 869 O O . ILE A 1 109 ? -10.483 6.127 2.675 1.00 59.28 109 ILE A O 1
ATOM 873 N N . ILE A 1 110 ? -9.074 4.703 1.682 1.00 59.97 110 ILE A N 1
ATOM 874 C CA . ILE A 1 110 ? -8.842 5.526 0.484 1.00 59.97 110 ILE A CA 1
ATOM 875 C C . ILE A 1 110 ? -10.144 5.691 -0.313 1.00 59.97 110 ILE A C 1
ATOM 877 O O . ILE A 1 110 ? -10.365 6.731 -0.925 1.00 59.97 110 ILE A O 1
ATOM 881 N N . ALA A 1 111 ? -11.046 4.703 -0.259 1.00 60.06 111 ALA A N 1
ATOM 882 C CA . ALA A 1 111 ? -12.360 4.792 -0.892 1.00 60.06 111 ALA A CA 1
ATOM 883 C C . ALA A 1 111 ? -13.288 5.832 -0.233 1.00 60.06 111 ALA A C 1
ATOM 885 O O . ALA A 1 111 ? -14.220 6.291 -0.884 1.00 60.06 111 ALA A O 1
ATOM 886 N N . LEU A 1 112 ? -13.035 6.212 1.027 1.00 52.94 112 LEU A N 1
ATOM 887 C CA . LEU A 1 112 ? -13.783 7.254 1.744 1.00 52.94 112 LEU A CA 1
ATOM 888 C C . LEU A 1 112 ? -13.239 8.668 1.487 1.00 52.94 112 LEU A C 1
ATOM 890 O O . LEU A 1 112 ? -13.932 9.640 1.761 1.00 52.94 112 LEU A O 1
ATOM 894 N N . ALA A 1 113 ? -12.005 8.791 0.987 1.00 57.91 113 ALA A N 1
ATOM 895 C CA . ALA A 1 113 ? -11.351 10.075 0.725 1.00 57.91 113 ALA A CA 1
ATOM 896 C C . ALA A 1 113 ? -11.706 10.683 -0.647 1.00 57.91 113 ALA A C 1
ATOM 898 O O . ALA A 1 113 ? -11.112 11.691 -1.035 1.00 57.91 113 ALA A O 1
ATOM 899 N N . LYS A 1 114 ? -12.625 10.059 -1.394 1.00 44.34 114 LYS A N 1
ATOM 900 C CA . LYS A 1 114 ? -13.028 10.475 -2.739 1.00 44.34 114 LYS A CA 1
ATOM 901 C C . LYS A 1 114 ? -14.399 11.135 -2.752 1.00 44.34 114 LYS A C 1
ATOM 903 O O . LYS A 1 114 ? -15.312 10.593 -2.095 1.00 44.34 114 LYS A O 1
#

Sequence (114 aa):
MQKKHIFSLESFVFLAVVIIFFWVFIFVMGSANFFKTLMATAHDLLLNTVFFIMAVAVLTGAFASLLYEFGIVHWIHLLLDRLMRPLYGLPGIAAMGIISTYFSDNPAIIALAK

pLDDT: mean 84.49, std 12.98, range [44.34, 97.25]

Organism: Fervidobacterium pennivorans (NCBI:txid93466)

Foldseek 3Di:
DDPDDPDDPVVVVVVVVVCVVVVVVCVPPNPVVVVVVVVVVVVCCVVPVVVVLVVVQVVLLVVVVVCVVVCVLVVQQVVQQVVCCVPPVDHSVVVVVVVVCCSHRDCVVVVVVD